Protein AF-A0A956JYI5-F1 (afdb_monomer_lite)

Sequence (129 aa):
LDADVAAVPSGAAPAASRPSAPPEGPSGAPTEPTAREPSAAGDAPAGGPPRNAPPAPTPEQWAHLGQIRARLSATECAIAENAMMRMGADTLAHWLAELSAQSVDDAVRTLR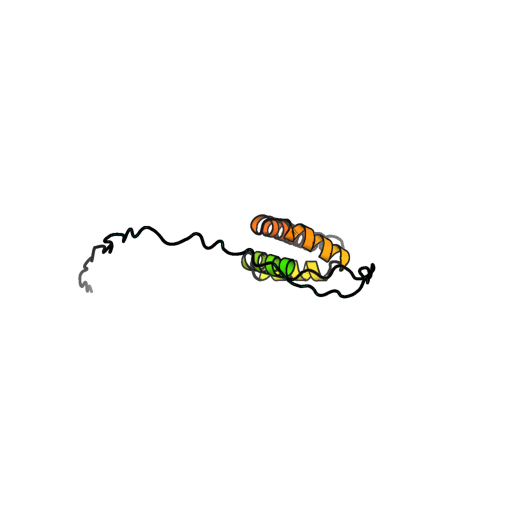ALIEQLRRERAGTGEGG

pLDDT: mean 70.98, std 15.47, range [42.53, 91.81]

Radius of gyration: 29.32 Å; chains: 1; bounding box: 66×65×76 Å

Secondary structure (DSSP, 8-state):
--------------------------------------------------TTS--PPPHHHHHHHHHHHTTS-HHHHHHHHHHHHHS-HHHHHHHHHHHHHS-HHHHHHHHHHHHHHHHHHHHHTT---

Foldseek 3Di:
DDDDDDDDDDDDDDDDDDDDDDDDDDDDDDPPPPPPPPPPPPPDDPDDPPPPDLPDDDPLLVVLVVLLVVVDDPVLVVLLVVVLVVDDSNRNNVLSVVLSVDDSVVSNVVSVVVSVVVVVVVVVVPPDD

Structure (mmCIF, N/CA/C/O backbone):
data_AF-A0A956JYI5-F1
#
_entry.id   AF-A0A956JYI5-F1
#
loop_
_atom_site.group_PDB
_atom_site.id
_atom_site.type_symbol
_atom_site.label_atom_id
_atom_site.label_alt_id
_atom_site.label_comp_id
_atom_site.label_asym_id
_atom_site.label_entity_id
_atom_site.label_seq_id
_atom_site.pdbx_PDB_ins_code
_atom_site.Cartn_x
_atom_site.Cartn_y
_atom_site.Cartn_z
_atom_site.occupancy
_atom_site.B_iso_or_equiv
_atom_site.auth_seq_id
_atom_site.auth_comp_id
_atom_site.auth_asym_id
_atom_site.auth_atom_id
_atom_site.pdbx_PDB_model_num
ATOM 1 N N . LEU A 1 1 ? -35.480 4.274 54.380 1.00 52.38 1 LEU A N 1
ATOM 2 C CA . LEU A 1 1 ? -35.699 2.943 53.777 1.00 52.38 1 LEU A CA 1
ATOM 3 C C . LEU A 1 1 ? -34.540 2.748 52.802 1.00 52.38 1 LEU A C 1
ATOM 5 O O . LEU A 1 1 ? -34.710 2.983 51.619 1.00 52.38 1 LEU A O 1
ATOM 9 N N . ASP A 1 2 ? -33.280 2.671 53.222 1.00 43.38 2 ASP A N 1
ATOM 10 C CA . ASP A 1 2 ? -32.635 1.816 54.234 1.00 43.38 2 ASP A CA 1
ATOM 11 C C . ASP A 1 2 ? -32.794 0.313 53.959 1.00 43.38 2 ASP A C 1
ATOM 13 O O . ASP A 1 2 ? -33.900 -0.214 54.084 1.00 43.38 2 ASP A O 1
ATOM 17 N N . ALA A 1 3 ? -31.682 -0.278 53.504 1.00 57.94 3 ALA A N 1
ATOM 18 C CA . ALA A 1 3 ? -31.262 -1.686 53.501 1.00 57.94 3 ALA A CA 1
ATOM 19 C C . ALA A 1 3 ? -29.923 -1.730 52.720 1.00 57.94 3 ALA A C 1
ATOM 21 O O . ALA A 1 3 ? -29.908 -1.883 51.502 1.00 57.94 3 ALA A O 1
ATOM 22 N N . ASP A 1 4 ? -28.815 -1.235 53.273 1.00 51.62 4 ASP A N 1
ATOM 23 C CA . ASP A 1 4 ? -27.795 -2.001 54.016 1.00 51.62 4 ASP A CA 1
ATOM 24 C C . ASP A 1 4 ? -27.925 -3.539 53.976 1.00 51.62 4 ASP A C 1
ATOM 26 O O . ASP A 1 4 ? -28.863 -4.092 54.545 1.00 51.62 4 ASP A O 1
ATOM 30 N N . VAL A 1 5 ? -26.960 -4.219 53.333 1.00 57.34 5 VAL A N 1
ATOM 31 C CA . VAL A 1 5 ? -26.332 -5.440 53.881 1.00 57.34 5 VAL A CA 1
ATOM 32 C C . VAL A 1 5 ? -24.985 -5.766 53.193 1.00 57.34 5 VAL A C 1
ATOM 34 O O . VAL A 1 5 ? -24.910 -6.215 52.054 1.00 57.34 5 VAL A O 1
ATOM 37 N N . ALA A 1 6 ? -23.920 -5.489 53.947 1.00 51.59 6 ALA A N 1
ATOM 38 C CA . ALA A 1 6 ? -22.740 -6.314 54.255 1.00 51.59 6 ALA A CA 1
ATOM 39 C C . ALA A 1 6 ? -21.840 -6.981 53.170 1.00 51.59 6 ALA A C 1
ATOM 41 O O . ALA A 1 6 ? -22.178 -7.987 52.558 1.00 51.59 6 ALA A O 1
ATOM 42 N N . ALA A 1 7 ? -20.579 -6.515 53.180 1.00 52.97 7 ALA A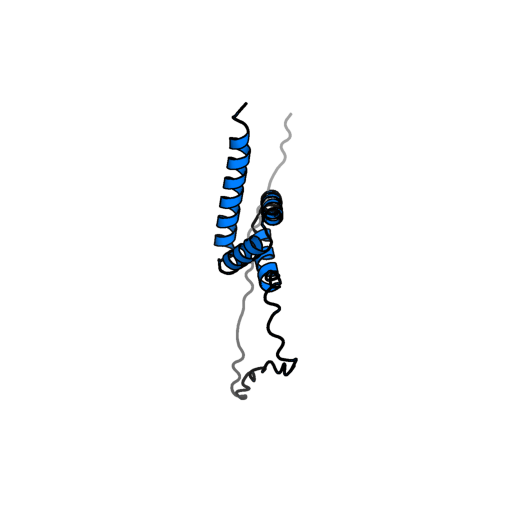 N 1
ATOM 43 C CA . ALA A 1 7 ? -19.345 -7.255 53.529 1.00 52.97 7 ALA A CA 1
ATOM 44 C C . ALA A 1 7 ? -18.623 -8.215 52.537 1.00 52.97 7 ALA A C 1
ATOM 46 O O . ALA A 1 7 ? -19.167 -9.167 51.992 1.00 52.97 7 ALA A O 1
ATOM 47 N N . VAL A 1 8 ? -17.309 -7.948 52.426 1.00 55.62 8 VAL A N 1
ATOM 48 C CA . VAL A 1 8 ? -16.197 -8.586 51.674 1.00 55.62 8 VAL A CA 1
ATOM 49 C C . VAL A 1 8 ? -15.655 -9.883 52.326 1.00 55.62 8 VAL A C 1
ATOM 51 O O . VAL A 1 8 ? -15.933 -10.111 53.504 1.00 55.62 8 VAL A O 1
ATOM 54 N N . PRO A 1 9 ? -14.846 -10.717 51.623 1.00 58.03 9 PRO A N 1
ATOM 55 C CA . PRO A 1 9 ? -13.366 -10.596 51.689 1.00 58.03 9 PRO A CA 1
ATOM 56 C C . PRO A 1 9 ? -12.665 -10.878 50.330 1.00 58.03 9 PRO A C 1
ATOM 58 O O . PRO A 1 9 ? -13.103 -11.706 49.543 1.00 58.03 9 PRO A O 1
ATOM 61 N N . SER A 1 10 ? -11.666 -10.102 49.895 1.00 59.47 10 SER A N 1
ATOM 62 C CA . SER A 1 10 ? -10.222 -10.229 50.189 1.00 59.47 10 SER A CA 1
ATOM 63 C C . SER A 1 10 ? -9.669 -11.663 50.168 1.00 59.47 10 SER A C 1
ATOM 65 O O . SER A 1 10 ? -9.806 -12.407 51.136 1.00 59.47 10 SER A O 1
ATOM 67 N N . GLY A 1 11 ? -8.984 -12.015 49.076 1.00 48.03 11 GLY A N 1
ATOM 68 C CA . GLY A 1 11 ? -8.156 -13.213 48.952 1.00 48.03 11 GLY A CA 1
ATOM 69 C C . GLY A 1 11 ? -6.836 -12.888 48.249 1.00 48.03 11 GLY A C 1
ATOM 70 O O . GLY A 1 11 ? -6.775 -12.842 47.025 1.00 48.03 11 GLY A O 1
ATOM 71 N N . ALA A 1 12 ? -5.788 -12.647 49.042 1.00 49.38 12 ALA A N 1
ATOM 72 C CA . ALA A 1 12 ? -4.386 -12.871 48.670 1.00 49.38 12 ALA A CA 1
ATOM 73 C C . ALA A 1 12 ? -4.160 -14.403 48.543 1.00 49.38 12 ALA A C 1
ATOM 75 O O . ALA A 1 12 ? -4.907 -15.163 49.146 1.00 49.38 12 ALA A O 1
ATOM 76 N N . ALA A 1 13 ? -3.196 -14.988 47.831 1.00 57.38 13 ALA A N 1
ATOM 77 C CA . ALA A 1 13 ? -1.808 -14.624 47.560 1.00 57.38 13 ALA A CA 1
ATOM 78 C C . ALA A 1 13 ? -1.231 -15.611 46.482 1.00 57.38 13 ALA A C 1
ATOM 80 O O . ALA A 1 13 ? -1.981 -16.437 45.959 1.00 57.38 13 ALA A O 1
ATOM 81 N N . PRO A 1 14 ? 0.073 -15.547 46.130 1.00 58.78 14 PRO A N 1
ATOM 82 C CA . PRO A 1 14 ? 0.675 -16.126 44.924 1.00 58.78 14 PRO A CA 1
ATOM 83 C C . PRO A 1 14 ? 1.109 -17.593 45.079 1.00 58.78 14 PRO A C 1
ATOM 85 O O . PRO A 1 14 ? 1.394 -18.053 46.181 1.00 58.78 14 PRO A O 1
ATOM 88 N N . ALA A 1 15 ? 1.286 -18.296 43.957 1.00 54.56 15 ALA A N 1
ATOM 89 C CA . ALA A 1 15 ? 2.025 -19.558 43.917 1.00 54.56 15 ALA A CA 1
ATOM 90 C C . ALA A 1 15 ? 2.940 -19.603 42.686 1.00 54.56 15 ALA A C 1
ATOM 92 O O . ALA A 1 15 ? 2.538 -19.952 41.578 1.00 54.56 15 ALA A O 1
ATOM 93 N N . ALA A 1 16 ? 4.195 -19.215 42.907 1.00 55.22 16 ALA A N 1
ATOM 94 C CA . ALA A 1 16 ? 5.308 -19.558 42.044 1.00 55.22 16 ALA A CA 1
ATOM 95 C C . ALA A 1 16 ? 5.633 -21.046 42.232 1.00 55.22 16 ALA A C 1
ATOM 97 O O . ALA A 1 16 ? 5.955 -21.475 43.338 1.00 55.22 16 ALA A O 1
ATOM 98 N N . SER A 1 17 ? 5.599 -21.826 41.154 1.00 61.22 17 SER A N 1
ATOM 99 C CA . SER A 1 17 ? 6.166 -23.173 41.133 1.00 61.22 17 SER A CA 1
ATOM 100 C C . SER A 1 17 ? 7.500 -23.150 40.388 1.00 61.22 17 SER A C 1
ATOM 102 O O . SER A 1 17 ? 7.556 -23.094 39.163 1.00 61.22 17 SER A O 1
ATOM 104 N N . ARG A 1 18 ? 8.588 -23.201 41.157 1.00 63.03 18 ARG A N 1
ATOM 105 C CA . ARG A 1 18 ? 9.885 -23.774 40.769 1.00 63.03 18 ARG A CA 1
ATOM 106 C C . ARG A 1 18 ? 10.235 -24.817 41.832 1.00 63.03 18 ARG A C 1
ATOM 108 O O . ARG A 1 18 ? 10.030 -24.539 43.013 1.00 63.03 18 ARG A O 1
ATOM 115 N N . PRO A 1 19 ? 10.715 -26.003 41.433 1.00 62.16 19 PRO A N 1
ATOM 116 C CA . PRO A 1 19 ? 12.136 -26.314 41.662 1.00 62.16 19 PRO A CA 1
ATOM 117 C C . PRO A 1 19 ? 12.792 -27.062 40.473 1.00 62.16 19 PRO A C 1
ATOM 119 O O . PRO A 1 19 ? 12.104 -27.737 39.718 1.00 62.16 19 PRO A O 1
ATOM 122 N N . SER A 1 20 ? 14.062 -26.743 40.159 1.00 52.38 20 SER A N 1
ATOM 123 C CA . SER A 1 20 ? 15.287 -27.582 40.322 1.00 52.38 20 SER A CA 1
ATOM 124 C C . SER A 1 20 ? 15.320 -28.851 39.451 1.00 52.38 20 SER A C 1
ATOM 126 O O . SER A 1 20 ? 14.346 -29.580 39.433 1.00 52.38 20 SER A O 1
ATOM 128 N N . ALA A 1 21 ? 16.381 -29.307 38.785 1.00 59.66 21 ALA A N 1
ATOM 129 C CA . ALA A 1 21 ? 17.778 -28.944 38.497 1.00 59.66 21 ALA A CA 1
ATOM 130 C C . ALA A 1 21 ? 18.283 -30.048 37.492 1.00 59.66 21 ALA A C 1
ATOM 132 O O . ALA A 1 21 ? 17.494 -30.936 37.159 1.00 59.66 21 ALA A O 1
ATOM 133 N N . PRO A 1 22 ? 19.522 -30.023 36.956 1.00 61.56 22 PRO A N 1
ATOM 134 C CA . PRO A 1 22 ? 19.902 -30.684 35.697 1.00 61.56 22 PRO A CA 1
ATOM 135 C C . PRO A 1 22 ? 20.391 -32.138 35.861 1.00 61.56 22 PRO A C 1
ATOM 137 O O . PRO A 1 22 ? 20.900 -32.493 36.923 1.00 61.56 22 PRO A O 1
ATOM 140 N N . PRO A 1 23 ? 20.383 -32.948 34.787 1.00 63.94 23 PRO A N 1
ATOM 141 C CA . PRO A 1 23 ? 21.379 -33.992 34.596 1.00 63.94 23 PRO A CA 1
ATOM 142 C C . PRO A 1 23 ? 22.507 -33.486 33.681 1.00 63.94 23 PRO A C 1
ATOM 144 O O . PRO A 1 23 ? 22.334 -33.339 32.472 1.00 63.94 23 PRO A O 1
ATOM 147 N N . GLU A 1 24 ? 23.680 -33.237 34.267 1.00 58.22 24 GLU A N 1
ATOM 148 C CA . GLU A 1 24 ? 24.944 -33.345 33.538 1.00 58.22 24 GLU A CA 1
ATOM 149 C C . GLU A 1 24 ? 25.168 -34.820 33.186 1.00 58.22 24 GLU A C 1
ATOM 151 O O . GLU A 1 24 ? 25.272 -35.678 34.062 1.00 58.22 24 GLU A O 1
ATOM 156 N N . GLY A 1 25 ? 25.249 -35.106 31.892 1.00 61.62 25 GLY A N 1
ATOM 157 C CA . GLY A 1 25 ? 25.837 -36.323 31.354 1.00 61.62 25 GLY A CA 1
ATOM 158 C C . GLY A 1 25 ? 26.809 -35.916 30.248 1.00 61.62 25 GLY A C 1
ATOM 159 O O . GLY A 1 25 ? 26.366 -35.290 29.283 1.00 61.62 25 GLY A O 1
ATOM 160 N N . PRO A 1 26 ? 28.118 -36.193 30.372 1.00 69.31 26 PRO A N 1
ATOM 161 C CA . PRO A 1 26 ? 29.072 -35.888 29.324 1.00 69.31 26 PRO A CA 1
ATOM 162 C C . PRO A 1 26 ? 29.135 -37.023 28.298 1.00 69.31 26 PRO A C 1
ATOM 164 O O . PRO A 1 26 ? 28.915 -38.191 28.613 1.00 69.31 26 PRO A O 1
ATOM 167 N N . SER A 1 27 ? 29.609 -36.654 27.108 1.00 54.41 27 SER A N 1
ATOM 168 C CA . SER A 1 27 ? 30.187 -37.532 26.087 1.00 54.41 27 SER A CA 1
ATOM 169 C C . SER A 1 27 ? 29.210 -38.166 25.093 1.00 54.41 27 SER A C 1
ATOM 171 O O . SER A 1 27 ? 28.499 -39.120 25.393 1.00 54.41 27 SER A O 1
ATOM 173 N N . GLY A 1 28 ? 29.249 -37.669 23.854 1.00 54.00 28 GLY A N 1
ATOM 174 C CA . GLY A 1 28 ? 28.570 -38.320 22.738 1.00 54.00 28 GLY A CA 1
ATOM 175 C C . GLY A 1 28 ? 28.535 -37.525 21.435 1.00 54.00 28 GLY A C 1
ATOM 176 O O . GLY A 1 28 ? 27.455 -37.193 20.978 1.00 54.00 28 GLY A O 1
ATOM 177 N N . ALA A 1 29 ? 29.712 -37.286 20.848 1.00 58.47 29 ALA A N 1
ATOM 178 C CA . ALA A 1 29 ? 29.972 -36.983 19.432 1.00 58.47 29 ALA A CA 1
ATOM 179 C C . ALA A 1 29 ? 29.447 -35.656 18.810 1.00 58.47 29 ALA A C 1
ATOM 181 O O . ALA A 1 29 ? 28.252 -35.361 18.843 1.00 58.47 29 ALA A O 1
ATOM 182 N N . PRO A 1 30 ? 30.323 -34.885 18.128 1.00 58.00 30 PRO A N 1
ATOM 183 C CA . PRO A 1 30 ? 29.898 -33.811 17.243 1.00 58.00 30 PRO A CA 1
ATOM 184 C C . PRO A 1 30 ? 29.238 -34.445 16.018 1.00 58.00 30 PRO A C 1
ATOM 186 O O . PRO A 1 30 ? 29.911 -34.989 15.149 1.00 58.00 30 PRO A O 1
ATOM 189 N N . THR A 1 31 ? 27.912 -34.401 15.949 1.00 53.94 31 THR A N 1
ATOM 190 C CA . THR A 1 31 ? 27.235 -34.547 14.661 1.00 53.94 31 THR A CA 1
ATOM 191 C C . THR A 1 31 ? 26.959 -33.132 14.198 1.00 53.94 31 THR A C 1
ATOM 193 O O . THR A 1 31 ? 26.021 -32.487 14.666 1.00 53.94 31 THR A O 1
ATOM 196 N N . GLU A 1 32 ? 27.857 -32.616 13.359 1.00 58.03 32 GLU A N 1
ATOM 197 C CA . GLU A 1 32 ? 27.601 -31.430 12.552 1.00 58.03 32 GLU A CA 1
ATOM 198 C C . GLU A 1 32 ? 26.165 -31.514 12.013 1.00 58.03 32 GLU A C 1
ATOM 200 O O . GLU A 1 32 ? 25.791 -32.555 11.456 1.00 58.03 32 GLU A O 1
ATOM 205 N N . PRO A 1 33 ? 25.331 -30.467 12.142 1.00 56.22 33 PRO A N 1
ATOM 206 C CA . PRO A 1 33 ? 24.213 -30.336 11.235 1.00 56.22 33 PRO A CA 1
ATOM 207 C C . PRO A 1 33 ? 24.847 -30.181 9.859 1.00 56.22 33 PRO A C 1
ATOM 209 O O . PRO A 1 33 ? 25.315 -29.103 9.493 1.00 56.22 33 PRO A O 1
ATOM 212 N N . THR A 1 34 ? 24.942 -31.307 9.148 1.00 52.00 34 THR A N 1
ATOM 213 C CA . THR A 1 34 ? 25.358 -31.353 7.758 1.00 52.00 34 THR A CA 1
ATOM 214 C C . THR A 1 34 ? 24.597 -30.237 7.065 1.00 52.00 34 THR A C 1
ATOM 216 O O . THR A 1 34 ? 23.369 -30.130 7.193 1.00 52.00 34 THR A O 1
ATOM 219 N N . ALA A 1 35 ? 25.353 -29.333 6.449 1.00 55.16 35 ALA A N 1
ATOM 220 C CA . ALA A 1 35 ? 24.808 -28.313 5.591 1.00 55.16 35 ALA A CA 1
ATOM 221 C C . ALA A 1 35 ? 23.850 -29.030 4.648 1.00 55.16 35 ALA A C 1
ATOM 223 O O . ALA A 1 35 ? 24.258 -29.853 3.828 1.00 55.16 35 ALA A O 1
ATOM 224 N N . ARG A 1 36 ? 22.553 -28.790 4.834 1.00 52.38 36 ARG A N 1
ATOM 225 C CA . ARG A 1 36 ? 21.545 -29.282 3.916 1.00 52.38 36 ARG A CA 1
ATOM 226 C C . ARG A 1 36 ? 21.696 -28.424 2.674 1.00 52.38 36 ARG A C 1
ATOM 228 O O . ARG A 1 36 ? 21.082 -27.371 2.544 1.00 52.38 36 ARG A O 1
ATOM 235 N N . GLU A 1 37 ? 22.621 -28.862 1.836 1.00 53.94 37 GLU A N 1
ATOM 236 C CA . GLU A 1 37 ? 22.834 -28.407 0.481 1.00 53.94 37 GLU A CA 1
ATOM 237 C C . GLU A 1 37 ? 21.456 -28.329 -0.193 1.00 53.94 37 GLU A C 1
ATOM 239 O O . GLU A 1 37 ? 20.730 -29.333 -0.223 1.00 53.94 37 GLU A O 1
ATOM 244 N N . PRO A 1 38 ? 21.023 -27.160 -0.691 1.00 54.22 38 PRO A N 1
ATOM 245 C CA . PRO A 1 38 ? 19.921 -27.120 -1.626 1.00 54.22 38 PRO A CA 1
ATOM 246 C C . PRO A 1 38 ? 20.431 -27.724 -2.936 1.00 54.22 38 PRO A C 1
ATOM 248 O O . PRO A 1 38 ? 20.834 -27.020 -3.857 1.00 54.22 38 PRO A O 1
ATOM 251 N N . SER A 1 39 ? 20.420 -29.054 -3.014 1.00 51.62 39 SER A N 1
ATOM 252 C CA . SER A 1 39 ? 20.508 -29.776 -4.276 1.00 51.62 39 SER A CA 1
ATOM 253 C C . SER A 1 39 ? 19.179 -29.569 -5.010 1.00 51.62 39 SER A C 1
ATOM 255 O O . SER A 1 39 ? 18.256 -30.377 -4.947 1.00 51.62 39 SER A O 1
ATOM 257 N N . ALA A 1 40 ? 19.068 -28.412 -5.657 1.00 51.16 40 ALA A N 1
ATOM 258 C CA . ALA A 1 40 ? 18.136 -28.157 -6.741 1.00 51.16 40 ALA A CA 1
ATOM 259 C C . ALA A 1 40 ? 18.960 -28.032 -8.027 1.00 51.16 40 ALA A C 1
ATOM 261 O O . ALA A 1 40 ? 19.085 -26.960 -8.612 1.00 51.16 40 ALA A O 1
ATOM 262 N N . ALA A 1 41 ? 19.544 -29.152 -8.459 1.00 54.84 41 ALA A N 1
ATOM 263 C CA . ALA A 1 41 ? 19.961 -29.330 -9.843 1.00 54.84 41 ALA A CA 1
ATOM 264 C C . ALA A 1 41 ? 18.697 -29.489 -10.703 1.00 54.84 41 ALA A C 1
ATOM 266 O O . ALA A 1 41 ? 18.275 -30.591 -11.042 1.00 54.84 41 ALA A O 1
ATOM 267 N N . GLY A 1 42 ? 18.060 -28.358 -10.988 1.00 47.09 42 GLY A N 1
ATOM 268 C CA . GLY A 1 42 ? 17.172 -28.186 -12.124 1.00 47.09 42 GLY A CA 1
ATOM 269 C C . GLY A 1 42 ? 17.900 -27.332 -13.149 1.00 47.09 42 GLY A C 1
ATOM 270 O O . GLY A 1 42 ? 17.746 -26.115 -13.152 1.00 47.09 42 GLY A O 1
ATOM 271 N N . ASP A 1 43 ? 18.719 -27.973 -13.980 1.00 57.97 43 ASP A N 1
ATOM 272 C CA . ASP A 1 43 ? 19.159 -27.401 -15.248 1.00 57.97 43 ASP A CA 1
ATOM 273 C C . ASP A 1 43 ? 17.913 -27.257 -16.137 1.00 57.97 43 ASP A C 1
ATOM 275 O O . ASP A 1 43 ? 17.313 -28.239 -16.577 1.00 57.97 43 ASP A O 1
ATOM 279 N N . ALA A 1 44 ? 17.465 -26.017 -16.305 1.00 55.59 44 ALA A N 1
ATOM 280 C CA . ALA A 1 44 ? 16.490 -25.607 -17.301 1.00 55.59 44 ALA A CA 1
ATOM 281 C C . ALA A 1 44 ? 17.032 -24.331 -17.965 1.00 55.59 44 ALA A C 1
ATOM 283 O O . ALA A 1 44 ? 17.678 -23.514 -17.306 1.00 55.59 44 ALA A O 1
ATOM 284 N N . PRO A 1 45 ? 16.850 -24.199 -19.285 1.00 52.03 45 PRO A N 1
ATOM 285 C CA . PRO A 1 45 ? 17.845 -23.654 -20.196 1.00 52.03 45 PRO A CA 1
ATOM 286 C C . PRO A 1 45 ? 18.047 -22.152 -20.033 1.00 52.03 45 PRO A C 1
ATOM 288 O O . PRO A 1 45 ? 17.179 -21.435 -19.541 1.00 52.03 45 PRO A O 1
ATOM 291 N N . ALA A 1 46 ? 19.182 -21.687 -20.559 1.00 54.81 46 ALA A N 1
ATOM 292 C CA . ALA A 1 46 ? 19.471 -20.304 -20.907 1.00 54.81 46 ALA A CA 1
ATOM 293 C C . ALA A 1 46 ? 18.328 -19.666 -21.727 1.00 54.81 46 ALA A C 1
ATOM 295 O O . ALA A 1 46 ? 18.375 -19.566 -22.949 1.00 54.81 46 ALA A O 1
ATOM 296 N N . GLY A 1 47 ? 17.287 -19.226 -21.034 1.00 47.50 47 GLY A N 1
ATOM 297 C CA . GLY A 1 47 ? 16.277 -18.302 -21.500 1.00 47.50 47 GLY A CA 1
ATOM 298 C C . GLY A 1 47 ? 16.483 -17.041 -20.692 1.00 47.50 47 GLY A C 1
ATOM 299 O O . GLY A 1 47 ? 16.059 -16.971 -19.541 1.00 47.50 47 GLY A O 1
ATOM 300 N N . GLY A 1 48 ? 17.199 -16.067 -21.263 1.00 50.78 48 GLY A N 1
ATOM 301 C CA . GLY A 1 48 ? 17.306 -14.744 -20.655 1.00 50.78 48 GLY A CA 1
ATOM 302 C C . GLY A 1 48 ? 15.910 -14.261 -20.243 1.00 50.78 48 GLY A C 1
ATOM 303 O O . GLY A 1 48 ? 14.949 -14.550 -20.965 1.00 50.78 48 GLY A O 1
ATOM 304 N N . PRO A 1 49 ? 15.772 -13.574 -19.094 1.00 56.44 49 PRO A N 1
ATOM 305 C CA . PRO A 1 49 ? 14.464 -13.127 -18.638 1.00 56.44 49 PRO A CA 1
ATOM 306 C C . PRO A 1 49 ? 13.801 -12.363 -19.790 1.00 56.44 49 PRO A C 1
ATOM 308 O O . PRO A 1 49 ? 14.491 -11.561 -20.435 1.00 56.44 49 PRO A O 1
ATOM 311 N N . PRO A 1 50 ? 12.516 -12.611 -20.112 1.00 52.25 50 PRO A N 1
ATOM 312 C CA . PRO A 1 50 ? 11.823 -11.787 -21.086 1.00 52.25 50 PRO A CA 1
ATOM 313 C C . PRO A 1 50 ? 11.939 -10.345 -20.593 1.00 52.25 50 PRO A C 1
ATOM 315 O O . PRO A 1 50 ? 11.335 -9.973 -19.591 1.00 52.25 50 PRO A O 1
ATOM 318 N N . ARG A 1 51 ? 12.769 -9.546 -21.277 1.00 56.19 51 ARG A N 1
ATOM 319 C CA . ARG A 1 51 ? 13.170 -8.173 -20.912 1.00 56.19 51 ARG A CA 1
ATOM 320 C C . ARG A 1 51 ? 12.007 -7.163 -20.893 1.00 56.19 51 ARG A C 1
ATOM 322 O O . ARG A 1 51 ? 12.254 -5.969 -20.886 1.00 56.19 51 ARG A O 1
ATOM 329 N N . ASN A 1 52 ? 10.762 -7.633 -20.910 1.00 55.06 52 ASN A N 1
ATOM 330 C CA . ASN A 1 52 ? 9.562 -6.832 -21.125 1.00 55.06 52 ASN A CA 1
ATOM 331 C C . ASN A 1 52 ? 8.362 -7.230 -20.250 1.00 55.06 52 ASN A C 1
ATOM 333 O O . ASN A 1 52 ? 7.273 -6.706 -20.470 1.00 55.06 52 ASN A O 1
ATOM 337 N N . ALA A 1 53 ? 8.515 -8.137 -19.281 1.00 52.91 53 ALA A N 1
ATOM 338 C CA . ALA A 1 53 ? 7.485 -8.308 -18.260 1.00 52.91 53 ALA A CA 1
ATOM 339 C C . ALA A 1 53 ? 7.806 -7.361 -17.092 1.00 52.91 53 ALA A C 1
ATOM 341 O O . ALA A 1 53 ? 8.929 -7.431 -16.584 1.00 52.91 53 ALA A O 1
ATOM 342 N N . PRO A 1 54 ? 6.880 -6.479 -16.663 1.00 55.66 54 PRO A N 1
ATOM 343 C CA . PRO A 1 54 ? 7.078 -5.732 -15.427 1.00 55.66 54 PRO A CA 1
ATOM 344 C C . PRO A 1 54 ? 7.343 -6.751 -14.311 1.00 55.66 54 PRO A C 1
ATOM 346 O O . PRO A 1 54 ? 6.654 -7.779 -14.277 1.00 55.66 54 PRO A O 1
ATOM 349 N N . PRO A 1 55 ? 8.360 -6.536 -13.458 1.00 61.81 55 PRO A N 1
ATOM 350 C CA . PRO A 1 55 ? 8.736 -7.517 -12.456 1.00 61.81 55 PRO A CA 1
ATOM 351 C C . PRO A 1 55 ? 7.524 -7.791 -11.574 1.00 61.81 55 PRO A C 1
ATOM 353 O O . PRO A 1 55 ? 7.039 -6.915 -10.859 1.00 61.81 55 PRO A O 1
ATOM 356 N N . ALA A 1 56 ? 6.990 -9.006 -11.688 1.00 68.38 56 ALA A N 1
ATOM 357 C CA . ALA A 1 56 ? 5.908 -9.433 -10.829 1.00 68.38 56 ALA A CA 1
ATOM 358 C C . ALA A 1 56 ? 6.440 -9.441 -9.385 1.00 68.38 56 ALA A C 1
ATOM 360 O O . ALA A 1 56 ? 7.545 -9.946 -9.162 1.00 68.38 56 ALA A O 1
ATOM 361 N N . PRO A 1 57 ? 5.695 -8.885 -8.415 1.00 71.31 57 PRO A N 1
ATOM 362 C CA . PRO A 1 57 ? 6.136 -8.854 -7.029 1.00 71.31 57 PRO A CA 1
ATOM 363 C C . PRO A 1 57 ? 6.412 -10.266 -6.511 1.00 71.31 57 PRO A C 1
ATOM 365 O O . PRO A 1 57 ? 5.604 -11.180 -6.715 1.00 71.31 57 PRO A O 1
ATOM 368 N N . THR A 1 58 ? 7.562 -10.444 -5.859 1.00 79.69 58 THR A N 1
ATOM 369 C CA . THR A 1 58 ? 7.993 -11.757 -5.370 1.00 79.69 58 THR A CA 1
ATOM 370 C C . THR A 1 58 ? 7.130 -12.207 -4.184 1.00 79.69 58 THR A C 1
ATOM 372 O O . THR A 1 58 ? 6.544 -11.372 -3.485 1.00 79.69 58 THR A O 1
ATOM 375 N N . PRO A 1 59 ? 7.029 -13.519 -3.908 1.00 77.00 59 PRO A N 1
ATOM 376 C CA . PRO A 1 59 ? 6.280 -14.028 -2.756 1.00 77.00 59 PRO A CA 1
ATOM 377 C C . PRO A 1 59 ? 6.719 -13.407 -1.418 1.00 77.00 59 PRO A C 1
ATOM 379 O O . PRO A 1 59 ? 5.889 -13.144 -0.549 1.00 77.00 59 PRO A O 1
ATOM 382 N N . GLU A 1 60 ? 8.009 -13.114 -1.264 1.00 79.25 60 GLU A N 1
ATOM 383 C CA . GLU A 1 60 ? 8.580 -12.469 -0.079 1.00 79.25 60 GLU A CA 1
ATOM 384 C C . GLU A 1 60 ? 8.088 -11.024 0.074 1.00 79.25 60 GLU A C 1
ATOM 386 O O . GLU A 1 60 ? 7.763 -10.597 1.184 1.00 79.25 60 GLU A O 1
ATOM 391 N N . GLN A 1 61 ? 7.963 -10.285 -1.033 1.00 82.69 61 GLN A N 1
ATOM 392 C CA . GLN A 1 61 ? 7.410 -8.927 -1.032 1.00 82.69 61 GLN A CA 1
ATOM 393 C C . GLN A 1 61 ? 5.931 -8.935 -0.630 1.00 82.69 61 GLN A C 1
ATOM 395 O O . GLN A 1 61 ? 5.502 -8.095 0.162 1.00 82.69 61 GLN A O 1
ATOM 400 N N . TRP A 1 62 ? 5.164 -9.929 -1.090 1.00 79.12 62 TRP A N 1
ATOM 401 C CA . TRP A 1 62 ? 3.776 -10.127 -0.662 1.00 79.12 62 TRP A CA 1
ATOM 402 C C . TRP A 1 62 ? 3.658 -10.458 0.828 1.00 79.12 62 TRP A C 1
ATOM 404 O O . TRP A 1 62 ? 2.794 -9.909 1.516 1.00 79.12 62 TRP A O 1
ATOM 414 N N . ALA A 1 63 ? 4.540 -11.312 1.350 1.00 84.19 63 ALA A N 1
ATOM 415 C CA . ALA A 1 63 ? 4.579 -11.632 2.774 1.00 84.19 63 ALA A CA 1
ATOM 416 C C . ALA A 1 63 ? 4.938 -10.401 3.627 1.00 84.19 63 ALA A C 1
ATOM 418 O O . ALA A 1 63 ? 4.341 -10.180 4.684 1.00 84.19 63 ALA A O 1
ATOM 419 N N . HIS A 1 64 ? 5.874 -9.570 3.161 1.00 86.00 64 HIS A N 1
ATOM 420 C CA . HIS A 1 64 ? 6.245 -8.320 3.826 1.00 86.00 64 HIS A CA 1
ATOM 421 C C . HIS A 1 64 ? 5.083 -7.314 3.838 1.00 86.00 64 HIS A C 1
ATOM 423 O O . HIS A 1 64 ? 4.744 -6.762 4.886 1.00 86.00 64 HIS A O 1
ATOM 429 N N . LEU A 1 65 ? 4.380 -7.166 2.712 1.00 84.00 65 LEU A N 1
ATOM 430 C CA . LEU A 1 65 ? 3.135 -6.400 2.625 1.00 84.00 65 LEU A CA 1
ATOM 431 C C . LEU A 1 65 ? 2.079 -6.891 3.621 1.00 84.00 65 LEU A C 1
ATOM 433 O O . LEU A 1 65 ? 1.414 -6.077 4.256 1.00 84.00 65 LEU A O 1
ATOM 437 N N . GLY A 1 66 ? 1.934 -8.206 3.795 1.00 83.38 66 GLY A N 1
ATOM 438 C CA . GLY A 1 66 ? 1.026 -8.784 4.789 1.00 83.38 66 GLY A CA 1
ATOM 439 C C . GLY A 1 66 ? 1.336 -8.319 6.217 1.00 83.38 66 GLY A C 1
ATOM 440 O O . GLY A 1 66 ? 0.425 -7.968 6.968 1.00 83.38 66 GLY A O 1
ATOM 441 N N . GLN A 1 67 ? 2.620 -8.234 6.574 1.00 88.94 67 GLN A N 1
ATOM 442 C CA . GLN A 1 67 ? 3.059 -7.734 7.881 1.00 88.94 67 GLN A CA 1
ATOM 443 C C . GLN A 1 67 ? 2.794 -6.233 8.052 1.00 88.94 67 GLN A C 1
ATOM 445 O O . GLN A 1 67 ? 2.353 -5.812 9.122 1.00 88.94 67 GLN A O 1
ATOM 450 N N . ILE A 1 68 ? 3.000 -5.435 6.999 1.00 87.81 68 ILE A N 1
ATOM 451 C CA . ILE A 1 68 ? 2.665 -4.001 6.982 1.00 87.81 68 ILE A CA 1
ATOM 452 C C . ILE A 1 68 ? 1.152 -3.814 7.158 1.00 87.81 68 ILE A C 1
ATOM 454 O O . ILE A 1 68 ? 0.713 -3.036 8.005 1.00 87.81 68 ILE A O 1
ATOM 458 N N . ARG A 1 69 ? 0.336 -4.574 6.417 1.00 85.38 69 ARG A N 1
ATOM 459 C CA . ARG A 1 69 ? -1.132 -4.521 6.499 1.00 85.38 69 ARG A CA 1
ATOM 460 C C . ARG A 1 69 ? -1.654 -4.862 7.888 1.00 85.38 69 ARG A C 1
ATOM 462 O O . ARG A 1 69 ? -2.590 -4.218 8.341 1.00 85.38 69 ARG A O 1
ATOM 469 N N . ALA A 1 70 ? -1.029 -5.806 8.590 1.00 89.00 70 ALA A N 1
ATOM 470 C CA . ALA A 1 70 ? -1.398 -6.146 9.966 1.00 89.00 70 ALA A CA 1
ATOM 471 C C . ALA A 1 70 ? -1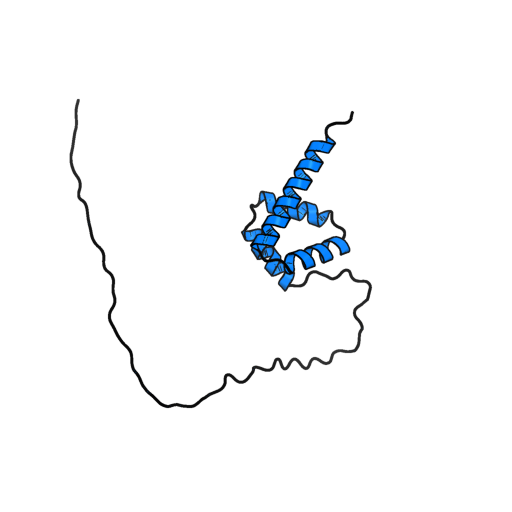.175 -4.992 10.967 1.00 89.00 70 ALA A C 1
ATOM 473 O O . ALA A 1 70 ? -1.741 -5.005 12.059 1.00 89.00 70 ALA A O 1
ATOM 474 N N . ARG A 1 71 ? -0.347 -3.998 10.617 1.00 88.31 71 ARG A N 1
ATOM 475 C CA . ARG A 1 71 ? -0.071 -2.803 11.433 1.00 88.31 71 ARG A CA 1
ATOM 476 C C . ARG A 1 71 ? -0.912 -1.588 11.041 1.00 88.31 71 ARG A C 1
ATOM 478 O O . ARG A 1 71 ? -0.976 -0.627 11.808 1.00 88.31 71 ARG A O 1
ATOM 485 N N . LEU A 1 72 ? -1.537 -1.622 9.869 1.00 85.69 72 LEU A N 1
ATOM 486 C CA . LEU A 1 72 ? -2.427 -0.580 9.370 1.00 85.69 72 LEU A CA 1
ATOM 487 C C . LEU A 1 72 ? -3.879 -0.889 9.746 1.00 85.69 72 LEU A C 1
ATOM 489 O O . LEU A 1 72 ? -4.286 -2.042 9.868 1.00 85.69 72 LEU A O 1
ATOM 493 N N . SER A 1 73 ? -4.691 0.152 9.898 1.00 89.00 73 SER A N 1
ATOM 494 C CA . SER A 1 73 ? -6.141 -0.008 9.998 1.00 89.00 73 SER A CA 1
ATOM 495 C C . SER A 1 73 ? -6.740 -0.450 8.657 1.00 89.00 73 SER A C 1
ATOM 497 O O . SER A 1 73 ? -6.172 -0.213 7.587 1.00 89.00 73 SER A O 1
ATOM 499 N N . ALA A 1 74 ? -7.932 -1.053 8.696 1.00 85.25 74 ALA A N 1
ATOM 500 C CA . ALA A 1 74 ? -8.653 -1.465 7.487 1.00 85.25 74 ALA A CA 1
ATOM 501 C C . ALA A 1 74 ? -8.877 -0.289 6.514 1.00 85.25 74 ALA A C 1
ATOM 503 O O . ALA A 1 74 ? -8.739 -0.444 5.302 1.00 85.25 74 ALA A O 1
ATOM 504 N N . THR A 1 75 ? -9.146 0.903 7.052 1.00 85.06 75 THR A N 1
ATOM 505 C CA . THR A 1 75 ? -9.315 2.136 6.273 1.00 85.06 75 THR A CA 1
ATOM 506 C C . THR A 1 75 ? -8.016 2.568 5.592 1.00 85.06 75 THR A C 1
ATOM 508 O O . THR A 1 75 ? -8.034 2.936 4.421 1.00 85.06 75 THR A O 1
ATOM 511 N N . GLU A 1 76 ? -6.882 2.514 6.296 1.00 86.19 76 GLU A N 1
ATOM 512 C CA . GLU A 1 76 ? -5.569 2.835 5.717 1.00 86.19 76 GLU A CA 1
ATOM 513 C C . GLU A 1 76 ? -5.183 1.834 4.619 1.00 86.19 76 GLU A C 1
ATOM 515 O O . GLU A 1 76 ? -4.731 2.250 3.552 1.00 86.19 76 GLU A O 1
ATOM 520 N N . CYS A 1 77 ? -5.434 0.535 4.832 1.00 84.94 77 CYS A N 1
ATOM 521 C CA . CYS A 1 77 ? -5.219 -0.494 3.812 1.00 84.94 77 CYS A CA 1
ATOM 522 C C . CYS A 1 77 ? -6.025 -0.211 2.542 1.00 84.94 77 CYS A C 1
ATOM 524 O O . CYS A 1 77 ? -5.460 -0.248 1.455 1.00 84.94 77 CYS A O 1
ATOM 526 N N . ALA A 1 78 ? -7.314 0.116 2.666 1.00 86.94 78 ALA A N 1
ATOM 527 C CA . ALA A 1 78 ? -8.162 0.391 1.507 1.00 86.94 78 ALA A CA 1
ATOM 528 C C . ALA A 1 78 ? -7.668 1.602 0.693 1.00 86.94 78 ALA A C 1
ATOM 530 O O . ALA A 1 78 ? -7.711 1.584 -0.537 1.00 86.94 78 ALA A O 1
ATOM 531 N N . ILE A 1 79 ? -7.170 2.650 1.361 1.00 85.81 79 ILE A N 1
ATOM 532 C CA . ILE A 1 79 ? -6.615 3.830 0.681 1.00 85.81 79 ILE A CA 1
ATOM 533 C C . ILE A 1 79 ? -5.301 3.475 -0.021 1.00 85.81 79 ILE A C 1
ATOM 535 O O . ILE A 1 79 ? -5.121 3.839 -1.182 1.00 85.81 79 ILE A O 1
ATOM 539 N N . ALA A 1 80 ? -4.408 2.747 0.654 1.00 84.00 80 ALA A N 1
ATOM 540 C CA . ALA A 1 80 ? -3.146 2.303 0.072 1.00 84.00 80 ALA A CA 1
ATOM 541 C C . ALA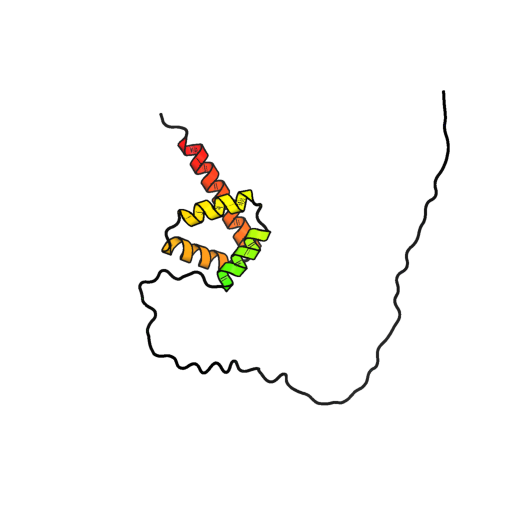 A 1 80 ? -3.370 1.362 -1.123 1.00 84.00 80 ALA A C 1
ATOM 543 O O . ALA A 1 80 ? -2.745 1.539 -2.163 1.00 84.00 80 ALA A O 1
ATOM 544 N N . GLU A 1 81 ? -4.307 0.417 -1.028 1.00 84.75 81 GLU A N 1
ATOM 545 C CA . GLU A 1 81 ? -4.698 -0.459 -2.139 1.00 84.75 81 GLU A CA 1
ATOM 546 C C . GLU A 1 81 ? -5.267 0.329 -3.316 1.00 84.75 81 GLU A C 1
ATOM 548 O O . GLU A 1 81 ? -4.871 0.099 -4.457 1.00 84.75 81 GLU A O 1
ATOM 553 N N . ASN A 1 82 ? -6.133 1.311 -3.056 1.00 85.50 82 ASN A N 1
ATOM 554 C CA . ASN A 1 82 ? -6.650 2.174 -4.112 1.00 85.50 82 ASN A CA 1
ATOM 555 C C . ASN A 1 82 ? -5.536 2.993 -4.784 1.00 85.50 82 ASN A C 1
ATOM 557 O O . ASN A 1 82 ? -5.565 3.176 -5.999 1.00 85.50 82 ASN A O 1
ATOM 561 N N . ALA A 1 83 ? -4.547 3.460 -4.018 1.00 84.44 83 ALA A N 1
ATOM 562 C CA . ALA A 1 83 ? -3.378 4.149 -4.554 1.00 84.44 83 ALA A CA 1
ATOM 563 C C . ALA A 1 83 ? -2.522 3.212 -5.419 1.00 84.44 83 ALA A C 1
ATOM 565 O O . ALA A 1 83 ? -2.194 3.569 -6.547 1.00 84.44 83 ALA A O 1
ATOM 566 N N . MET A 1 84 ? -2.248 1.994 -4.943 1.00 82.56 84 MET A N 1
ATOM 567 C CA . MET A 1 84 ? -1.514 0.966 -5.690 1.00 82.56 84 MET A CA 1
ATOM 568 C C . MET A 1 84 ? -2.208 0.601 -7.007 1.00 82.56 84 MET A C 1
ATOM 570 O O . MET A 1 84 ? -1.543 0.477 -8.027 1.00 82.56 84 MET A O 1
ATOM 574 N N . MET A 1 85 ? -3.542 0.497 -7.023 1.00 82.25 85 MET A N 1
ATOM 575 C CA . MET A 1 85 ? -4.312 0.236 -8.251 1.00 82.25 85 MET A CA 1
ATOM 576 C C . MET A 1 85 ? -4.210 1.365 -9.285 1.00 82.25 85 MET A C 1
ATOM 578 O O . MET A 1 85 ? -4.454 1.140 -10.467 1.00 82.25 85 MET A O 1
ATOM 582 N N . ARG A 1 86 ? -3.889 2.587 -8.847 1.00 83.44 86 ARG A N 1
ATOM 583 C CA . ARG A 1 86 ? -3.698 3.751 -9.724 1.00 83.44 86 ARG A CA 1
ATOM 584 C C . ARG A 1 86 ? -2.251 3.904 -10.186 1.00 83.44 86 ARG A C 1
ATOM 586 O O . ARG A 1 86 ? -2.007 4.658 -11.125 1.00 83.44 86 ARG A O 1
ATOM 593 N N . MET A 1 87 ? -1.305 3.227 -9.534 1.00 81.62 87 MET A N 1
ATOM 594 C CA . MET A 1 87 ? 0.089 3.188 -9.963 1.00 81.62 87 MET A CA 1
ATOM 595 C C . MET A 1 87 ? 0.225 2.289 -11.196 1.00 81.62 87 MET A C 1
ATOM 597 O O . MET A 1 87 ? -0.402 1.235 -11.293 1.00 81.62 87 MET A O 1
ATOM 601 N N . GLY A 1 88 ? 1.064 2.700 -12.149 1.00 82.56 88 GLY A N 1
ATOM 602 C CA . GLY A 1 88 ? 1.462 1.823 -13.249 1.00 82.56 88 GLY A CA 1
ATOM 603 C C . GLY A 1 88 ? 2.252 0.623 -12.724 1.00 82.56 88 GLY A C 1
ATOM 604 O O . GLY A 1 88 ? 2.890 0.716 -11.678 1.00 82.56 88 GLY A O 1
ATOM 605 N N . ALA A 1 89 ? 2.240 -0.496 -13.453 1.00 78.44 89 ALA A N 1
ATOM 606 C CA . ALA A 1 89 ? 2.895 -1.734 -13.016 1.00 78.44 89 ALA A CA 1
ATOM 607 C C . ALA A 1 89 ? 4.392 -1.554 -12.692 1.00 78.44 89 ALA A C 1
ATOM 609 O O . ALA A 1 89 ? 4.884 -2.141 -11.734 1.00 78.44 89 ALA A O 1
ATOM 610 N N . ASP A 1 90 ? 5.093 -0.708 -13.451 1.00 80.69 90 ASP A N 1
ATOM 611 C CA . ASP A 1 90 ? 6.507 -0.382 -13.228 1.00 80.69 90 ASP A CA 1
ATOM 612 C C . ASP A 1 90 ? 6.721 0.418 -11.930 1.00 80.69 90 ASP A C 1
ATOM 614 O O . ASP A 1 90 ? 7.504 0.029 -11.065 1.00 80.69 90 ASP A O 1
ATOM 618 N N . THR A 1 91 ? 5.925 1.475 -11.736 1.00 83.69 91 THR A N 1
ATOM 619 C CA . THR A 1 91 ? 5.938 2.295 -10.516 1.00 83.69 91 THR A CA 1
ATOM 620 C C . THR A 1 91 ? 5.578 1.477 -9.282 1.00 83.69 91 THR A C 1
A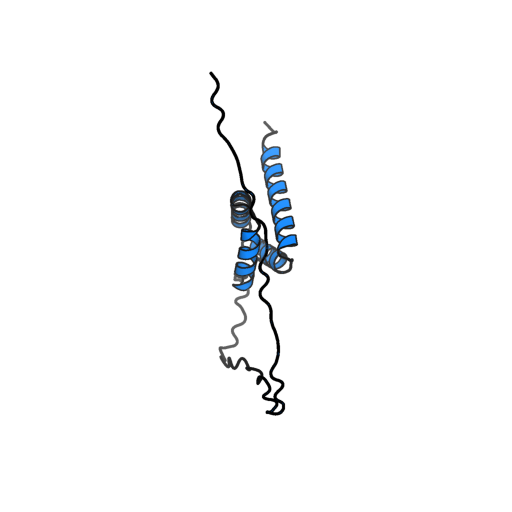TOM 622 O O . THR A 1 91 ? 6.220 1.614 -8.245 1.00 83.69 91 THR A O 1
ATOM 625 N N . LEU A 1 92 ? 4.575 0.604 -9.395 1.00 82.94 92 LEU A N 1
ATOM 626 C CA . LEU A 1 92 ? 4.168 -0.281 -8.314 1.00 82.94 92 LEU A CA 1
ATOM 627 C C . LEU A 1 92 ? 5.297 -1.248 -7.949 1.00 82.94 92 LEU A C 1
ATOM 629 O O . LEU A 1 92 ? 5.588 -1.413 -6.770 1.00 82.94 92 LEU A O 1
ATOM 633 N N . ALA A 1 93 ? 5.957 -1.863 -8.931 1.00 81.81 93 ALA A N 1
ATOM 634 C CA . ALA A 1 93 ? 7.048 -2.790 -8.659 1.00 81.81 93 ALA A CA 1
ATOM 635 C C . ALA A 1 93 ? 8.261 -2.096 -8.018 1.00 81.81 93 ALA A C 1
ATOM 637 O O . ALA A 1 93 ? 8.846 -2.639 -7.080 1.00 81.81 93 ALA A O 1
ATOM 638 N N . HIS A 1 94 ? 8.599 -0.881 -8.464 1.00 83.81 94 HIS A N 1
ATOM 639 C CA . HIS A 1 94 ? 9.636 -0.065 -7.828 1.00 83.81 94 HIS A CA 1
ATOM 640 C C . HIS A 1 94 ? 9.278 0.262 -6.374 1.00 83.81 94 HIS A C 1
ATOM 642 O O . HIS A 1 94 ? 10.065 0.013 -5.466 1.00 83.81 94 HIS A O 1
ATOM 648 N N . TRP A 1 95 ? 8.050 0.724 -6.141 1.00 85.62 95 TRP A N 1
ATOM 649 C CA . TRP A 1 95 ? 7.568 1.082 -4.811 1.00 85.62 95 TRP A CA 1
ATOM 650 C C . TRP A 1 95 ? 7.514 -0.120 -3.856 1.00 85.62 95 TRP A C 1
ATOM 652 O O . TRP A 1 95 ? 7.892 -0.014 -2.690 1.00 85.62 95 TRP A O 1
ATOM 662 N N . LEU A 1 96 ? 7.105 -1.296 -4.345 1.00 84.38 96 LEU A N 1
ATOM 663 C CA . LEU A 1 96 ? 7.135 -2.538 -3.567 1.00 84.38 96 LEU A CA 1
ATOM 664 C C . LEU A 1 96 ? 8.563 -2.982 -3.245 1.00 84.38 96 LEU A C 1
ATOM 666 O O . LEU A 1 96 ? 8.806 -3.463 -2.137 1.00 84.38 96 LEU A O 1
ATOM 670 N N . ALA A 1 97 ? 9.506 -2.796 -4.171 1.00 85.56 97 ALA A N 1
ATOM 671 C CA . ALA A 1 97 ? 10.915 -3.053 -3.909 1.00 85.56 97 ALA A CA 1
ATOM 672 C C . ALA A 1 97 ? 11.448 -2.126 -2.804 1.00 85.56 97 ALA A C 1
ATOM 674 O O . ALA A 1 97 ? 12.036 -2.620 -1.840 1.00 85.56 97 ALA A O 1
ATOM 675 N N . GLU A 1 98 ? 11.166 -0.823 -2.881 1.00 87.19 98 GLU A N 1
ATOM 676 C CA . GLU A 1 98 ? 11.551 0.155 -1.855 1.00 87.19 98 GLU A CA 1
ATOM 677 C C . GLU A 1 98 ? 10.946 -0.162 -0.482 1.00 87.19 98 GLU A C 1
ATOM 679 O O . GLU A 1 98 ? 11.657 -0.138 0.522 1.00 87.19 98 GLU A O 1
ATOM 684 N N . LEU A 1 99 ? 9.661 -0.522 -0.423 1.00 86.44 99 LEU A N 1
ATOM 685 C CA . LEU A 1 99 ? 9.016 -0.919 0.831 1.00 86.44 99 LEU A CA 1
ATOM 686 C C . LEU A 1 99 ? 9.598 -2.202 1.408 1.00 86.44 99 LEU A C 1
ATOM 688 O O . LEU A 1 99 ? 9.791 -2.289 2.614 1.00 86.44 99 LEU A O 1
ATOM 692 N N . SER A 1 100 ? 9.886 -3.191 0.562 1.00 85.88 100 SER A N 1
ATOM 693 C CA . SER A 1 100 ? 10.477 -4.456 1.008 1.00 85.88 100 SER A CA 1
ATOM 694 C C . SER A 1 100 ? 11.914 -4.306 1.515 1.00 85.88 100 SER A C 1
ATOM 696 O O . SER A 1 100 ? 12.383 -5.151 2.275 1.00 85.88 100 SER A O 1
ATOM 698 N N . ALA A 1 101 ? 12.604 -3.232 1.116 1.00 88.19 101 ALA A N 1
ATOM 699 C CA . ALA A 1 101 ? 13.924 -2.874 1.622 1.00 88.19 101 ALA A CA 1
ATOM 700 C C . ALA A 1 101 ? 13.866 -2.135 2.973 1.00 88.19 101 ALA A C 1
ATOM 702 O O . ALA A 1 101 ? 14.880 -2.042 3.669 1.00 88.19 101 ALA A O 1
ATOM 703 N N . GLN A 1 102 ? 12.699 -1.611 3.355 1.00 90.19 102 GLN A N 1
ATOM 704 C CA . GLN A 1 102 ? 12.475 -0.933 4.628 1.00 90.19 102 GLN A CA 1
ATOM 705 C C . GLN A 1 102 ? 12.074 -1.925 5.728 1.00 90.19 102 GLN A C 1
ATOM 707 O O . GLN A 1 102 ? 11.626 -3.047 5.491 1.00 90.19 102 GLN A O 1
ATOM 712 N N . SER A 1 103 ? 12.227 -1.502 6.984 1.00 91.62 103 SER A N 1
ATOM 713 C CA . SER A 1 103 ? 11.631 -2.237 8.102 1.00 91.62 103 SER A CA 1
ATOM 714 C C . SER A 1 103 ? 10.111 -2.050 8.106 1.00 91.62 103 SER A C 1
ATOM 716 O O . SER A 1 103 ? 9.617 -1.012 7.674 1.00 91.62 103 SER A O 1
ATOM 718 N N . VAL A 1 104 ? 9.363 -3.012 8.657 1.00 87.88 104 VAL A N 1
ATOM 719 C CA . VAL A 1 104 ? 7.888 -2.951 8.697 1.00 87.88 104 VAL A CA 1
ATOM 720 C C . VAL A 1 104 ? 7.380 -1.650 9.339 1.00 87.88 104 VAL A C 1
ATOM 722 O O . VAL A 1 104 ? 6.403 -1.084 8.864 1.00 87.88 104 VAL A O 1
ATOM 725 N N . ASP A 1 105 ? 8.037 -1.147 10.391 1.00 90.12 105 ASP A N 1
ATOM 726 C CA . ASP A 1 105 ? 7.637 0.109 11.050 1.00 90.12 105 ASP A CA 1
ATOM 727 C C . ASP A 1 105 ? 7.865 1.334 10.149 1.00 90.12 105 ASP A C 1
ATOM 729 O O . ASP A 1 105 ? 7.006 2.210 10.056 1.00 90.12 105 ASP A O 1
ATOM 733 N N . ASP A 1 106 ? 8.992 1.363 9.438 1.00 90.00 106 ASP A N 1
ATOM 734 C CA . ASP A 1 106 ? 9.351 2.451 8.525 1.00 90.00 106 ASP A CA 1
ATOM 735 C C . ASP A 1 106 ? 8.440 2.459 7.287 1.00 90.00 106 ASP A C 1
ATOM 737 O O . ASP A 1 106 ? 7.859 3.487 6.938 1.00 90.00 106 ASP A O 1
ATOM 741 N N . ALA A 1 107 ? 8.159 1.277 6.735 1.00 88.94 107 ALA A N 1
ATOM 742 C CA . ALA A 1 107 ? 7.202 1.087 5.653 1.00 88.94 107 ALA A CA 1
ATOM 743 C C . ALA A 1 107 ? 5.784 1.552 6.041 1.00 88.94 107 ALA A C 1
ATOM 745 O O . ALA A 1 107 ? 5.105 2.222 5.260 1.00 88.94 107 ALA A O 1
ATOM 746 N N . VAL A 1 108 ? 5.334 1.266 7.270 1.00 90.25 108 VAL A N 1
ATOM 747 C CA . VAL A 1 108 ? 4.048 1.764 7.795 1.00 90.25 108 VAL A CA 1
ATOM 748 C C . VAL A 1 108 ? 4.034 3.292 7.880 1.00 90.25 108 VAL A C 1
ATOM 750 O O . VAL A 1 108 ? 3.029 3.908 7.513 1.00 90.25 108 VAL A O 1
ATOM 753 N N . ARG A 1 109 ? 5.123 3.927 8.334 1.00 91.81 109 ARG A N 1
ATOM 754 C CA . ARG A 1 109 ? 5.225 5.399 8.362 1.00 91.81 109 ARG A CA 1
ATOM 755 C C . ARG A 1 109 ? 5.157 5.983 6.956 1.00 91.81 109 ARG A C 1
ATOM 757 O O . ARG A 1 109 ? 4.407 6.936 6.745 1.00 91.81 109 ARG A O 1
ATOM 764 N N . THR A 1 110 ? 5.864 5.381 6.004 1.00 89.31 110 THR A N 1
ATOM 765 C CA . THR A 1 110 ? 5.840 5.769 4.589 1.00 89.31 110 THR A CA 1
ATOM 766 C C . THR A 1 110 ? 4.425 5.679 4.012 1.00 89.31 110 THR A C 1
ATOM 768 O O . THR A 1 110 ? 3.941 6.642 3.414 1.00 89.31 110 THR A O 1
ATOM 771 N N . LEU A 1 111 ? 3.702 4.578 4.262 1.00 88.38 111 LEU A N 1
ATOM 772 C CA . LEU A 1 111 ? 2.309 4.431 3.823 1.00 88.38 111 LEU A CA 1
ATOM 773 C C . LEU A 1 111 ? 1.382 5.467 4.466 1.00 88.38 111 LEU A C 1
ATOM 775 O O . LEU A 1 111 ? 0.532 6.031 3.780 1.00 88.38 111 LEU A O 1
ATOM 779 N N . ARG A 1 112 ? 1.541 5.757 5.760 1.00 90.56 112 ARG A N 1
ATOM 780 C CA . ARG A 1 112 ? 0.745 6.792 6.440 1.00 90.56 112 ARG A CA 1
ATOM 781 C C . ARG A 1 112 ? 0.990 8.180 5.865 1.00 90.56 112 ARG A C 1
ATOM 783 O O . ARG A 1 112 ? 0.031 8.911 5.631 1.00 90.56 112 ARG A O 1
ATOM 790 N N . ALA A 1 113 ? 2.246 8.526 5.591 1.00 90.00 113 ALA A N 1
ATOM 791 C CA . ALA A 1 113 ? 2.594 9.790 4.952 1.00 90.00 113 ALA A CA 1
ATOM 792 C C . ALA A 1 113 ? 1.967 9.908 3.552 1.00 90.00 113 ALA A C 1
ATOM 794 O O . ALA A 1 113 ? 1.402 10.951 3.220 1.00 90.00 113 ALA A O 1
ATOM 795 N N . LEU A 1 114 ? 1.993 8.824 2.766 1.00 86.69 114 LEU A N 1
ATOM 796 C CA . LEU A 1 114 ? 1.331 8.753 1.461 1.00 86.69 114 LEU A CA 1
ATOM 797 C C . LEU A 1 114 ? -0.191 8.928 1.582 1.00 86.69 114 LEU A C 1
ATOM 799 O O . LEU A 1 114 ? -0.784 9.700 0.834 1.00 86.69 114 LEU A O 1
ATOM 803 N N . ILE A 1 115 ? -0.833 8.255 2.538 1.00 88.25 115 ILE A N 1
ATOM 804 C CA . ILE A 1 115 ? -2.279 8.373 2.782 1.00 88.25 115 ILE A CA 1
ATOM 805 C C . ILE A 1 115 ? -2.657 9.814 3.143 1.00 88.25 115 ILE A C 1
ATOM 807 O O . ILE A 1 115 ? -3.627 10.348 2.603 1.00 88.25 115 ILE A O 1
ATOM 811 N N . GLU A 1 116 ? -1.891 10.466 4.017 1.00 89.38 116 GLU A N 1
ATOM 812 C CA . GLU A 1 116 ? -2.110 11.869 4.386 1.00 89.38 116 GLU A CA 1
ATOM 813 C C . GLU A 1 116 ? -1.865 12.830 3.216 1.00 89.38 116 GLU A C 1
ATOM 815 O O . GLU A 1 116 ? -2.562 13.836 3.073 1.00 89.38 116 GLU A O 1
ATOM 820 N N . GLN A 1 117 ? -0.908 12.527 2.338 1.00 87.56 117 GLN A N 1
ATOM 821 C CA . GLN A 1 117 ? -0.706 13.272 1.097 1.00 87.56 117 GLN A CA 1
ATOM 822 C C . GLN A 1 117 ? -1.930 13.157 0.174 1.00 87.56 117 GLN A C 1
ATOM 824 O O . GLN A 1 117 ? -2.511 14.177 -0.193 1.00 87.56 117 GLN A O 1
ATOM 829 N N . LEU A 1 118 ? -2.410 11.937 -0.083 1.00 85.69 118 LEU A N 1
ATOM 830 C CA . LEU A 1 118 ? -3.584 11.687 -0.928 1.00 85.69 118 LEU A CA 1
ATOM 831 C C . LEU A 1 118 ? -4.861 12.331 -0.371 1.00 85.69 118 LEU A C 1
ATOM 833 O O . LEU A 1 118 ? -5.705 12.818 -1.126 1.00 85.69 118 LEU A O 1
ATOM 837 N N . ARG A 1 119 ? -5.019 12.345 0.957 1.00 85.81 119 ARG A N 1
ATOM 838 C CA . ARG A 1 119 ? -6.126 13.042 1.630 1.00 85.81 119 ARG A CA 1
ATOM 839 C C . ARG A 1 119 ? -6.070 14.546 1.384 1.00 85.81 119 ARG A C 1
ATOM 841 O O . ARG A 1 119 ? -7.099 15.135 1.056 1.00 85.81 119 ARG A O 1
ATOM 848 N N . ARG A 1 120 ? -4.883 15.151 1.491 1.00 86.50 120 ARG A N 1
ATOM 849 C CA . ARG A 1 120 ? -4.673 16.578 1.204 1.00 86.50 120 ARG A CA 1
ATOM 850 C C . ARG A 1 120 ? -4.930 16.911 -0.261 1.00 86.50 120 ARG A C 1
ATOM 852 O O . ARG A 1 120 ? -5.615 17.888 -0.533 1.00 86.50 120 ARG A O 1
ATOM 859 N N . GLU A 1 121 ? -4.465 16.082 -1.190 1.00 82.56 121 GLU A N 1
ATOM 860 C CA . GLU A 1 121 ? -4.720 16.264 -2.626 1.00 82.56 121 GLU A CA 1
ATOM 861 C C . GLU A 1 121 ? -6.219 16.217 -2.951 1.00 82.56 121 GLU A C 1
ATOM 863 O O . GLU A 1 121 ? -6.723 17.056 -3.699 1.00 82.56 121 GLU A O 1
ATOM 868 N N . ARG A 1 122 ? -6.973 15.298 -2.330 1.00 77.94 122 ARG A N 1
ATOM 869 C CA . ARG A 1 122 ? -8.437 15.267 -2.475 1.00 77.94 122 ARG A CA 1
ATOM 870 C C . ARG A 1 122 ? -9.133 16.474 -1.852 1.00 77.94 122 ARG A C 1
ATOM 872 O O . ARG A 1 122 ? -10.115 16.938 -2.418 1.00 77.94 122 ARG A O 1
ATOM 879 N N . ALA A 1 123 ? -8.648 16.974 -0.718 1.00 77.50 123 ALA A N 1
ATOM 880 C CA . ALA A 1 123 ? -9.213 18.156 -0.071 1.00 77.50 123 ALA A CA 1
ATOM 881 C C . ALA A 1 123 ? -8.909 19.452 -0.847 1.00 77.50 123 ALA A C 1
ATOM 883 O O . ALA A 1 123 ? -9.751 20.340 -0.905 1.00 77.50 123 ALA A O 1
ATOM 884 N N . GLY A 1 124 ? -7.733 19.547 -1.477 1.00 66.50 124 GLY A N 1
ATOM 885 C CA . GLY A 1 124 ? -7.304 20.715 -2.252 1.00 66.50 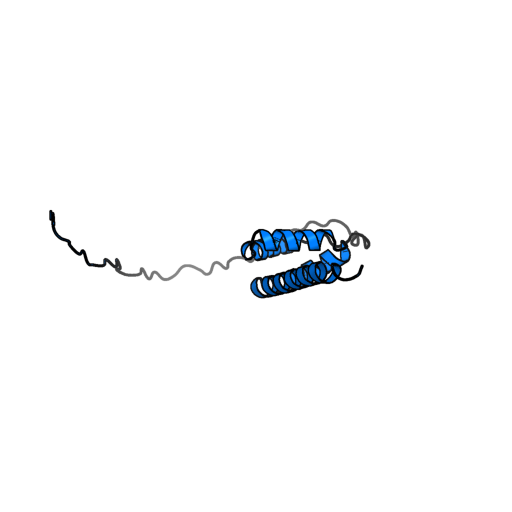124 GLY A CA 1
ATOM 886 C C . GLY A 1 124 ? -7.891 20.807 -3.664 1.00 66.50 124 GLY A C 1
ATOM 887 O O . GLY A 1 124 ? -7.905 21.885 -4.242 1.00 66.50 124 GLY A O 1
ATOM 888 N N . THR A 1 125 ? -8.420 19.711 -4.217 1.00 62.09 125 THR A N 1
ATOM 889 C CA . THR A 1 125 ? -9.035 19.694 -5.564 1.00 62.09 125 THR A CA 1
ATOM 890 C C . THR A 1 125 ? -10.498 20.190 -5.557 1.00 62.09 125 THR A C 1
ATOM 892 O O . THR A 1 125 ? -11.171 20.164 -6.582 1.00 62.09 125 THR A O 1
ATOM 895 N N . GLY A 1 126 ? -11.013 20.647 -4.408 1.00 55.97 126 GLY A N 1
ATOM 896 C CA . GLY A 1 126 ? -12.372 21.184 -4.250 1.00 55.97 126 GLY A CA 1
ATOM 897 C C . GLY A 1 126 ? -12.502 22.714 -4.302 1.00 55.97 126 GLY A C 1
ATOM 898 O O . GLY A 1 126 ? -13.615 23.207 -4.166 1.00 55.97 126 GLY A O 1
ATOM 899 N N . GLU A 1 127 ? -11.411 23.464 -4.490 1.00 50.91 127 GLU A N 1
ATOM 900 C CA . GLU A 1 127 ? -11.409 24.938 -4.515 1.00 50.91 127 GLU A CA 1
ATOM 901 C C . GLU A 1 127 ? -10.897 25.443 -5.875 1.00 50.91 127 GLU A C 1
ATOM 903 O O . GLU A 1 127 ? -9.703 25.651 -6.083 1.00 50.91 127 GLU A O 1
ATOM 908 N N . GLY A 1 128 ? -11.813 25.602 -6.828 1.00 51.25 128 GLY A N 1
ATOM 909 C CA . GLY A 1 128 ? -11.538 26.137 -8.162 1.00 51.25 128 GLY A CA 1
ATOM 910 C C . GLY A 1 128 ? -12.755 25.961 -9.063 1.00 51.25 128 GLY A C 1
ATOM 911 O O . GLY A 1 128 ? -12.878 24.929 -9.717 1.00 51.25 128 GLY A O 1
ATOM 912 N N . GLY A 1 129 ? -13.677 26.927 -8.989 1.00 42.53 129 GLY A N 1
ATOM 913 C CA . GLY A 1 129 ? -14.946 26.971 -9.729 1.00 42.53 129 GLY A CA 1
ATOM 914 C C . GLY A 1 129 ? -14.835 27.212 -11.229 1.00 42.53 129 GLY A C 1
ATOM 915 O O . GLY A 1 129 ? -13.720 27.488 -11.725 1.00 42.53 129 GLY A O 1
#